Protein AF-A0A775UCP3-F1 (afdb_monomer)

Sequence (81 aa):
MGEGSALPVGVPVPWPTATPPAGWLQCNGATFTKEQYPVLVRVYPTLRLPDLRGEFIRGWDGGRKVDTGRALLSFQEGTIV

Foldseek 3Di:
DDPPDPDAPLDDDDDPDPDDPPPDDDQQFDAADCVVPVRNCVVVVVSTGHRCVVHDDDDDCPPVPPDPPDDPSDDDDDDDD

InterPro domains:
  IPR011083 Phage tail collar 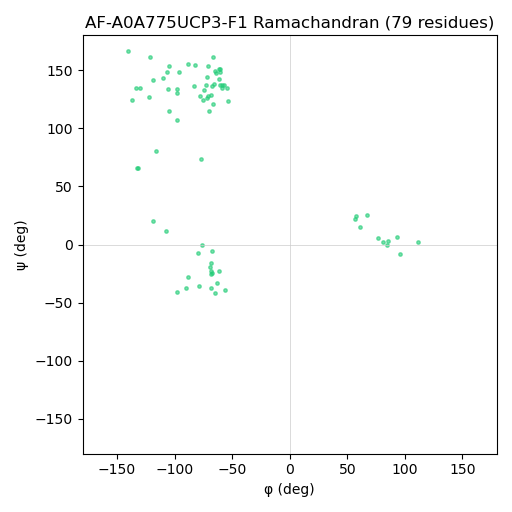domain [PF07484] (10-57)
  IPR037053 Phage tail collar domain superfamily [G3DSA:3.90.1340.10] (5-58)
  IPR051934 Bacteriophage Tail Fiber Structural Protein [PTHR35191] (3-76)

Mean predicted aligned error: 4.82 Å

Structure (mmCIF, N/CA/C/O backbone):
data_AF-A0A775UCP3-F1
#
_entry.id   AF-A0A775UCP3-F1
#
loop_
_atom_site.group_PDB
_atom_site.id
_atom_site.type_symbol
_atom_site.label_atom_id
_atom_site.label_alt_id
_atom_site.label_comp_id
_atom_site.label_asym_id
_atom_site.label_entity_id
_atom_site.label_seq_id
_atom_site.pdbx_PDB_ins_code
_atom_site.Cartn_x
_atom_site.Cartn_y
_atom_site.Cartn_z
_atom_site.occupancy
_atom_site.B_iso_or_equiv
_atom_site.auth_seq_id
_atom_site.auth_comp_id
_atom_site.auth_asym_id
_atom_site.auth_atom_id
_atom_site.pdbx_PDB_model_num
ATOM 1 N N . MET A 1 1 ? -7.850 11.043 6.169 1.00 53.03 1 MET A N 1
ATOM 2 C CA . MET A 1 1 ? -6.959 11.849 5.308 1.00 53.03 1 MET A CA 1
ATOM 3 C C . MET A 1 1 ? -6.797 13.185 5.979 1.00 53.03 1 MET A C 1
ATOM 5 O O . MET A 1 1 ? -7.793 13.878 6.106 1.00 53.03 1 MET A O 1
ATOM 9 N N . GLY A 1 2 ? -5.613 13.490 6.502 1.00 46.97 2 GLY A N 1
ATOM 10 C CA . GLY A 1 2 ? -5.344 14.838 6.994 1.00 46.97 2 GLY A CA 1
ATOM 11 C C . GLY A 1 2 ? -5.208 15.776 5.801 1.00 46.97 2 GLY A C 1
ATOM 12 O O . GLY A 1 2 ? -4.443 15.480 4.881 1.00 46.97 2 GLY A O 1
ATOM 13 N N . GLU A 1 3 ? -5.984 16.855 5.792 1.00 43.62 3 GLU A N 1
ATOM 14 C CA . GLU A 1 3 ? -5.837 17.946 4.833 1.00 43.62 3 GLU A CA 1
ATOM 15 C C . GLU A 1 3 ? -4.383 18.453 4.860 1.00 43.62 3 GLU A C 1
ATOM 17 O O . GLU A 1 3 ? -3.860 18.779 5.923 1.00 43.62 3 GLU A O 1
ATOM 22 N N . GLY A 1 4 ? -3.702 18.452 3.707 1.00 54.84 4 GLY A N 1
ATOM 23 C CA . GLY A 1 4 ? -2.351 19.018 3.557 1.00 54.84 4 GLY A CA 1
ATOM 24 C C . GLY A 1 4 ? -1.192 18.041 3.307 1.00 54.84 4 GLY A C 1
ATOM 25 O O . GLY A 1 4 ? -0.057 18.493 3.175 1.00 54.84 4 GLY A O 1
ATOM 26 N N . SER A 1 5 ? -1.416 16.726 3.195 1.00 60.44 5 SER A N 1
ATOM 27 C CA . SER A 1 5 ? -0.345 15.824 2.732 1.00 60.44 5 SER A CA 1
ATOM 28 C C . SER A 1 5 ? -0.176 15.913 1.209 1.00 60.44 5 SER A C 1
ATOM 30 O O . SER A 1 5 ? -1.138 15.726 0.470 1.00 60.44 5 SER A O 1
ATOM 32 N N . ALA A 1 6 ? 1.052 16.151 0.733 1.00 77.44 6 ALA A N 1
ATOM 33 C CA . ALA A 1 6 ? 1.398 16.162 -0.696 1.00 77.44 6 ALA A CA 1
ATOM 34 C C . ALA A 1 6 ? 1.293 14.778 -1.373 1.00 77.44 6 ALA A C 1
ATOM 36 O O . ALA A 1 6 ? 1.491 14.662 -2.582 1.00 77.44 6 ALA A O 1
ATOM 37 N N . LEU A 1 7 ? 1.022 13.719 -0.604 1.00 85.44 7 LEU A N 1
ATOM 38 C CA . LEU A 1 7 ? 0.997 12.347 -1.092 1.00 85.44 7 LEU A CA 1
ATOM 39 C C . LEU A 1 7 ? -0.433 11.896 -1.403 1.00 85.44 7 LEU A C 1
ATOM 41 O O . LEU A 1 7 ? -1.335 12.091 -0.581 1.00 85.44 7 LEU A O 1
ATOM 45 N N . PRO A 1 8 ? -0.659 11.250 -2.562 1.00 89.50 8 PRO A N 1
ATOM 46 C CA . PRO A 1 8 ? -1.956 10.678 -2.861 1.00 89.50 8 PRO A CA 1
ATOM 47 C C . PRO A 1 8 ? -2.274 9.546 -1.883 1.00 89.50 8 PRO A C 1
ATOM 49 O O . PRO A 1 8 ? -1.406 8.827 -1.383 1.00 89.50 8 PRO A O 1
ATOM 52 N N . VAL A 1 9 ? -3.564 9.377 -1.622 1.00 91.44 9 VAL A N 1
ATOM 53 C CA . VAL A 1 9 ? -4.078 8.322 -0.750 1.00 91.44 9 VAL A CA 1
ATOM 54 C C . VAL A 1 9 ? -3.640 6.959 -1.255 1.00 91.44 9 VAL A C 1
ATOM 56 O O . VAL A 1 9 ? -3.772 6.662 -2.437 1.00 91.44 9 VAL A O 1
ATOM 59 N N . GLY A 1 10 ? -3.223 6.101 -0.328 1.00 91.69 10 GLY A N 1
ATOM 60 C CA . GLY A 1 10 ? -2.901 4.705 -0.607 1.00 91.69 10 GLY A CA 1
ATOM 61 C C . GLY A 1 10 ? -1.417 4.458 -0.850 1.00 91.69 10 GLY A C 1
ATOM 62 O O . GLY A 1 10 ? -1.016 3.297 -0.867 1.00 91.69 10 GLY A O 1
ATOM 63 N N . VAL A 1 11 ? -0.601 5.512 -0.959 1.00 92.56 11 VAL A N 1
ATOM 64 C CA . VAL A 1 11 ? 0.861 5.399 -1.006 1.00 92.56 11 VAL A CA 1
ATOM 65 C C . VAL A 1 11 ? 1.387 4.886 0.340 1.00 92.56 11 VAL A C 1
ATOM 67 O O . VAL A 1 11 ? 1.174 5.547 1.360 1.00 92.56 11 VAL A O 1
ATOM 70 N N . PRO A 1 12 ? 2.092 3.740 0.373 1.00 93.38 12 PRO A N 1
ATOM 71 C CA . PRO A 1 12 ? 2.837 3.322 1.552 1.00 93.38 12 PRO A CA 1
ATOM 72 C C . PRO A 1 12 ? 4.029 4.260 1.768 1.00 93.38 12 PRO A C 1
ATOM 74 O O . PRO A 1 12 ? 4.817 4.488 0.851 1.00 93.38 12 PRO A O 1
ATOM 77 N N . VAL A 1 13 ? 4.171 4.794 2.981 1.00 93.00 13 VAL A N 1
ATOM 78 C CA . VAL A 1 13 ? 5.271 5.694 3.354 1.00 93.00 13 VAL A CA 1
ATOM 79 C C . VAL A 1 13 ? 6.020 5.092 4.539 1.00 93.00 13 VAL A C 1
ATOM 81 O O . VAL A 1 13 ? 5.377 4.767 5.541 1.00 93.00 13 VAL A O 1
ATOM 84 N N . PRO A 1 14 ? 7.355 4.939 4.464 1.00 93.31 14 PRO A N 1
ATOM 85 C CA . PRO A 1 14 ? 8.155 4.539 5.613 1.00 93.31 14 PRO A CA 1
ATOM 86 C C . PRO A 1 14 ? 7.994 5.531 6.766 1.00 93.31 14 PRO A C 1
ATOM 88 O O . PRO A 1 14 ? 8.063 6.745 6.569 1.00 93.31 14 PRO A O 1
ATOM 91 N N . TRP A 1 15 ? 7.805 5.014 7.977 1.00 93.62 15 TRP A N 1
ATOM 92 C CA . TRP A 1 15 ? 7.611 5.822 9.177 1.00 93.62 15 TRP A CA 1
ATOM 93 C C . TRP A 1 15 ? 8.550 5.341 10.294 1.00 93.62 15 TRP A C 1
ATOM 95 O O . TRP A 1 15 ? 8.671 4.130 10.484 1.00 93.62 15 TRP A O 1
ATOM 105 N N . PRO A 1 16 ? 9.238 6.243 11.024 1.00 95.38 16 PRO A N 1
ATOM 106 C CA . PRO A 1 16 ? 10.307 5.852 11.945 1.00 95.38 16 PRO A CA 1
ATOM 107 C C . PRO A 1 16 ? 9.821 5.324 13.304 1.00 95.38 16 PRO A C 1
ATOM 109 O O . PRO A 1 16 ? 10.645 4.874 14.096 1.00 95.38 16 PRO A O 1
ATOM 112 N N . THR A 1 17 ? 8.520 5.386 13.614 1.00 94.94 17 THR A N 1
ATOM 113 C CA . THR A 1 17 ? 7.974 4.908 14.898 1.00 94.94 17 THR A CA 1
ATOM 114 C C . THR A 1 17 ? 6.916 3.821 14.708 1.00 94.94 17 THR A C 1
ATOM 116 O O . THR A 1 17 ? 6.338 3.669 13.634 1.00 94.94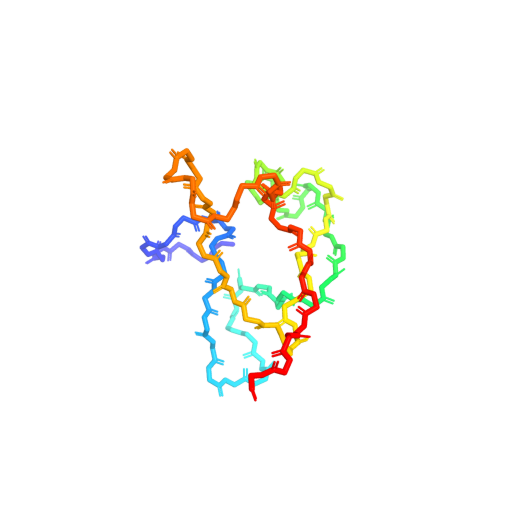 17 THR A O 1
ATOM 119 N N . ALA A 1 18 ? 6.643 3.055 15.768 1.00 92.75 18 ALA A N 1
ATOM 120 C CA . ALA A 1 18 ? 5.652 1.975 15.734 1.00 92.75 18 ALA A CA 1
ATOM 121 C C . ALA A 1 18 ? 4.203 2.475 15.570 1.00 92.75 18 ALA A C 1
ATOM 123 O O . ALA A 1 18 ? 3.352 1.735 15.084 1.00 92.75 18 ALA A O 1
ATOM 124 N N . THR A 1 19 ? 3.928 3.723 15.963 1.00 92.75 19 THR A N 1
ATOM 125 C CA . THR A 1 19 ? 2.593 4.326 15.904 1.00 92.75 19 THR A CA 1
ATOM 126 C C . THR A 1 19 ? 2.523 5.308 14.733 1.00 92.75 19 THR A C 1
ATOM 128 O O . THR A 1 19 ? 3.208 6.336 14.773 1.00 92.75 19 THR A O 1
ATOM 131 N N . PRO A 1 20 ? 1.699 5.039 13.702 1.00 91.81 20 PRO A N 1
ATOM 132 C CA . PRO A 1 20 ? 1.475 5.987 12.620 1.00 91.81 20 PRO A CA 1
ATOM 133 C C . PRO A 1 20 ? 0.878 7.305 13.138 1.00 91.81 20 PRO A C 1
ATOM 135 O O . PRO A 1 20 ? 0.135 7.300 14.125 1.00 91.81 20 PRO A O 1
ATOM 138 N N . PRO A 1 21 ? 1.148 8.438 12.472 1.00 90.62 21 PRO A N 1
ATOM 139 C CA . PRO A 1 21 ? 0.515 9.701 12.817 1.00 90.62 21 PRO A CA 1
ATOM 140 C C . PRO A 1 21 ? -0.991 9.655 12.517 1.00 90.62 21 PRO A C 1
ATOM 142 O O . PRO A 1 21 ? -1.475 8.826 11.741 1.00 90.62 21 PRO A O 1
ATOM 145 N N . ALA A 1 22 ? -1.752 10.571 13.118 1.00 88.69 22 ALA A N 1
ATOM 146 C CA . ALA A 1 22 ? -3.198 10.631 12.931 1.00 88.69 22 ALA A CA 1
ATOM 147 C C . ALA A 1 22 ? -3.580 10.708 11.439 1.00 88.69 22 ALA A C 1
ATOM 149 O O . ALA A 1 22 ? -2.997 11.461 10.658 1.00 88.69 22 ALA A O 1
ATOM 150 N N . GLY A 1 23 ? -4.577 9.915 11.041 1.00 86.25 23 GLY A N 1
ATOM 151 C CA . GLY A 1 23 ? -5.049 9.848 9.656 1.00 86.25 23 GLY A CA 1
ATOM 152 C C . GLY A 1 23 ? -4.263 8.904 8.740 1.00 86.25 23 GLY A C 1
ATOM 153 O O . GLY A 1 23 ? -4.661 8.771 7.580 1.00 86.25 23 GLY A O 1
ATOM 154 N N . TRP A 1 24 ? -3.222 8.238 9.249 1.00 90.88 24 TRP A N 1
ATOM 155 C CA . TRP A 1 24 ? -2.486 7.173 8.567 1.00 90.88 24 TRP A CA 1
ATOM 156 C C . TRP A 1 24 ? -2.838 5.800 9.135 1.00 90.88 24 TRP A C 1
ATOM 158 O O . TRP A 1 24 ? -3.225 5.665 10.294 1.00 90.88 24 TRP A O 1
ATOM 168 N N . LEU A 1 25 ? -2.695 4.775 8.299 1.00 94.50 25 LEU A N 1
ATOM 169 C CA . LEU A 1 25 ? -2.920 3.381 8.663 1.00 94.50 25 LEU A CA 1
ATOM 170 C C . LEU A 1 25 ? -1.623 2.596 8.487 1.00 94.50 25 LEU A C 1
ATOM 172 O O . LEU A 1 25 ? -0.884 2.815 7.527 1.00 94.50 25 LEU A O 1
ATOM 176 N N . GLN A 1 26 ? -1.360 1.659 9.394 1.00 95.75 26 GLN A N 1
ATOM 177 C CA . GLN A 1 26 ? -0.235 0.744 9.250 1.00 95.75 26 GLN A CA 1
ATOM 178 C C . GLN A 1 26 ? -0.548 -0.310 8.178 1.00 95.75 26 GLN A C 1
ATOM 180 O O . GLN A 1 26 ? -1.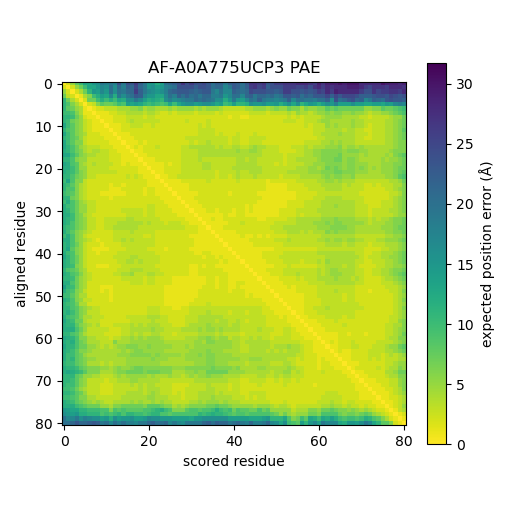603 -0.937 8.215 1.00 95.75 26 GLN A O 1
ATOM 185 N N . CYS A 1 27 ? 0.386 -0.555 7.257 1.00 96.44 27 CYS A N 1
ATOM 186 C CA . CYS A 1 27 ? 0.291 -1.638 6.271 1.00 96.44 27 CYS A CA 1
ATOM 187 C C . CYS A 1 27 ? 0.619 -2.996 6.920 1.00 96.44 27 CYS A C 1
ATOM 189 O O . CYS A 1 27 ? 1.709 -3.534 6.745 1.00 96.44 27 CYS A O 1
ATOM 191 N N . ASN A 1 28 ? -0.305 -3.509 7.730 1.00 96.88 28 ASN A N 1
ATOM 192 C CA . ASN A 1 28 ? -0.169 -4.747 8.509 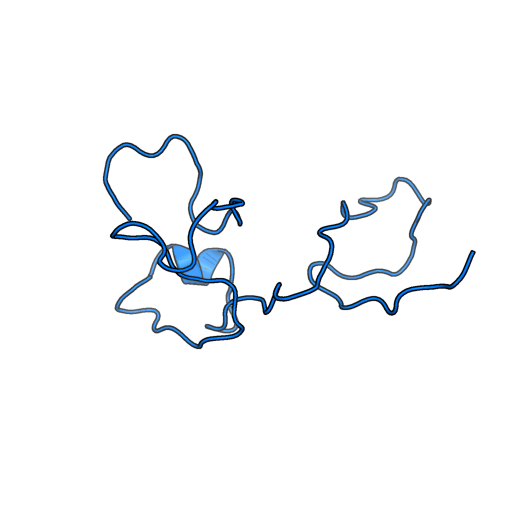1.00 96.88 28 ASN A CA 1
ATOM 193 C C . ASN A 1 28 ? -1.210 -5.813 8.118 1.00 96.88 28 ASN A C 1
ATOM 195 O O . ASN A 1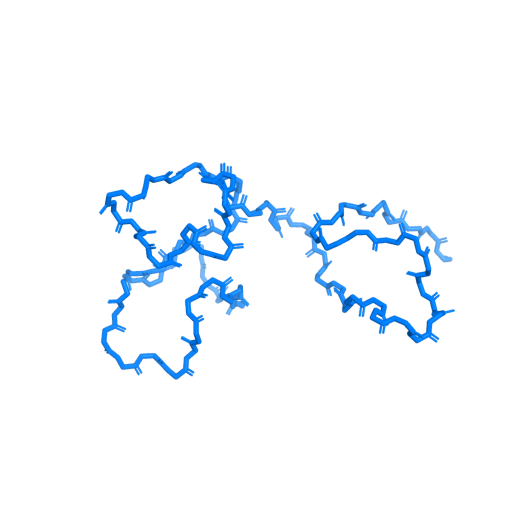 28 ? -1.539 -6.686 8.921 1.00 96.88 28 ASN A O 1
ATOM 199 N N . GLY A 1 29 ? -1.797 -5.700 6.923 1.00 96.56 29 GLY A N 1
ATOM 200 C CA . GLY A 1 29 ? -2.860 -6.601 6.484 1.00 96.56 29 GLY A CA 1
ATOM 201 C C . GLY A 1 29 ? -4.240 -6.325 7.093 1.00 96.56 29 GLY A C 1
ATOM 202 O O . GLY A 1 29 ? -5.155 -7.111 6.861 1.00 96.56 29 GLY A O 1
ATOM 203 N N . ALA A 1 30 ? -4.432 -5.259 7.877 1.00 97.00 30 ALA A N 1
ATOM 204 C CA . ALA A 1 30 ? -5.739 -4.955 8.456 1.00 97.00 30 ALA A CA 1
ATOM 205 C C . ALA A 1 30 ? -6.815 -4.707 7.384 1.00 97.00 30 ALA A C 1
ATOM 207 O O . ALA A 1 30 ? -6.547 -4.190 6.293 1.00 97.00 30 ALA A O 1
ATOM 208 N N . THR A 1 31 ? -8.052 -5.069 7.716 1.00 97.62 31 THR A N 1
ATOM 209 C CA . THR A 1 31 ? -9.230 -4.703 6.930 1.00 97.62 31 THR A CA 1
ATOM 210 C C . THR A 1 31 ? -9.694 -3.295 7.284 1.00 97.62 31 THR A C 1
ATOM 212 O O . THR A 1 31 ? -9.446 -2.792 8.380 1.00 97.62 31 THR A O 1
ATOM 215 N N . PHE A 1 32 ? -10.371 -2.648 6.344 1.00 95.94 32 PHE A N 1
ATOM 216 C CA . PHE A 1 32 ? -10.967 -1.330 6.528 1.00 95.94 32 PHE A CA 1
ATOM 217 C C . PHE A 1 32 ? -12.330 -1.268 5.838 1.00 95.94 32 PHE A C 1
ATOM 219 O O . PHE A 1 32 ? -12.670 -2.134 5.036 1.00 95.94 32 PHE A O 1
ATOM 226 N N . THR A 1 33 ? -13.125 -0.242 6.136 1.00 96.50 33 THR A N 1
ATOM 227 C CA . THR A 1 33 ? -14.454 -0.078 5.536 1.00 96.50 33 THR A CA 1
ATOM 228 C C . THR A 1 33 ? -14.475 1.050 4.512 1.00 96.50 33 THR A C 1
ATOM 230 O O . THR A 1 33 ? -13.753 2.048 4.628 1.00 96.50 33 THR A O 1
ATOM 233 N N . LYS A 1 34 ? -15.319 0.901 3.487 1.00 94.38 34 LYS A N 1
ATOM 234 C CA . LYS A 1 34 ? -15.509 1.922 2.448 1.00 94.38 34 LYS A CA 1
ATOM 235 C C . LYS A 1 34 ? -16.088 3.206 3.037 1.00 94.38 34 LYS A C 1
ATOM 237 O O . LYS A 1 34 ? -15.756 4.287 2.566 1.00 94.38 34 LYS A O 1
ATOM 242 N N . GLU A 1 35 ? -16.923 3.085 4.060 1.00 95.88 35 GLU A N 1
ATOM 243 C CA . GLU A 1 35 ? -17.592 4.197 4.730 1.00 95.88 35 GLU A CA 1
ATOM 244 C C . GLU A 1 35 ? -16.572 5.096 5.436 1.00 95.88 35 GLU A C 1
ATOM 246 O O . GLU A 1 35 ? -16.658 6.317 5.336 1.00 95.88 35 GLU A O 1
ATOM 251 N N . GLN A 1 36 ? -15.569 4.503 6.096 1.00 93.00 36 GLN A N 1
ATOM 252 C CA . GLN A 1 36 ? -14.498 5.257 6.752 1.00 93.00 36 GLN A CA 1
ATOM 253 C C . GLN A 1 36 ? -13.437 5.757 5.763 1.00 93.00 36 GLN A C 1
ATOM 255 O O . GLN A 1 36 ? -12.899 6.851 5.940 1.00 93.00 36 GLN A O 1
ATOM 260 N N . TYR A 1 37 ? -13.127 4.979 4.718 1.00 94.50 37 TYR A N 1
ATOM 261 C CA . TYR A 1 37 ? -12.040 5.287 3.781 1.00 94.50 37 TYR A CA 1
ATOM 262 C C . TYR A 1 37 ? -12.466 5.163 2.301 1.00 94.50 37 TYR A C 1
ATOM 264 O O . TYR A 1 37 ? -11.916 4.347 1.550 1.00 94.50 37 TYR A O 1
ATOM 272 N N . PRO A 1 38 ? -13.392 6.016 1.819 1.00 94.31 38 PRO A N 1
ATOM 273 C CA . PRO A 1 38 ? -13.998 5.889 0.486 1.00 94.31 38 PRO A CA 1
ATOM 274 C C . PRO A 1 38 ? -13.030 6.155 -0.672 1.00 94.31 38 PRO A C 1
ATOM 276 O O . PRO A 1 38 ? -13.242 5.689 -1.789 1.00 94.31 38 PRO A O 1
ATOM 279 N N . VAL A 1 39 ? -11.951 6.899 -0.430 1.00 94.25 39 VAL A N 1
ATOM 280 C CA . VAL A 1 39 ? -10.907 7.129 -1.438 1.00 94.25 39 VAL A CA 1
ATOM 281 C C . VAL A 1 39 ? -9.843 6.023 -1.389 1.00 94.25 39 VAL A C 1
ATOM 283 O O . VAL A 1 39 ? -9.295 5.675 -2.429 1.00 94.25 39 VAL A O 1
ATOM 286 N N . LEU A 1 40 ? -9.612 5.394 -0.228 1.00 94.88 40 LEU A N 1
ATOM 287 C CA . LEU A 1 40 ? -8.648 4.294 -0.093 1.00 94.88 40 LEU A CA 1
ATOM 288 C C . LEU A 1 40 ? -9.105 3.036 -0.837 1.00 94.88 40 LEU A C 1
ATOM 290 O O . LEU A 1 40 ? -8.285 2.386 -1.476 1.00 94.88 40 LEU A O 1
ATOM 294 N N . VAL A 1 41 ? -10.409 2.730 -0.833 1.00 95.94 41 VAL A N 1
ATOM 295 C CA . VAL A 1 41 ? -10.952 1.578 -1.581 1.00 95.94 41 VAL A CA 1
ATOM 296 C C . VAL A 1 41 ? -10.731 1.692 -3.093 1.00 95.94 41 VAL A C 1
ATOM 298 O O . VAL A 1 41 ? -10.697 0.683 -3.787 1.00 95.94 41 VAL A O 1
ATOM 301 N N . ARG A 1 42 ? -10.536 2.907 -3.627 1.00 94.50 42 ARG A N 1
ATOM 302 C CA . ARG A 1 42 ? -10.217 3.094 -5.054 1.00 94.50 42 ARG A CA 1
ATOM 303 C C . ARG A 1 42 ? -8.824 2.557 -5.396 1.00 94.50 42 ARG A C 1
ATOM 305 O O . ARG A 1 42 ? -8.594 2.194 -6.541 1.00 94.50 42 ARG A O 1
ATOM 312 N N . VAL A 1 43 ? -7.924 2.507 -4.410 1.00 94.25 43 VAL A N 1
ATOM 313 C CA . VAL A 1 43 ? -6.549 2.001 -4.543 1.00 94.25 43 VAL A CA 1
ATOM 314 C C . VAL A 1 43 ? -6.441 0.555 -4.054 1.00 94.25 43 VAL A C 1
ATOM 316 O O . VAL A 1 43 ? -5.808 -0.266 -4.709 1.00 94.25 43 VAL A O 1
ATOM 319 N N . TYR A 1 44 ? -7.110 0.220 -2.947 1.00 95.19 44 TYR A N 1
ATOM 320 C CA . TYR A 1 44 ? -7.173 -1.130 -2.381 1.00 95.19 44 TYR A CA 1
ATOM 321 C C . TYR A 1 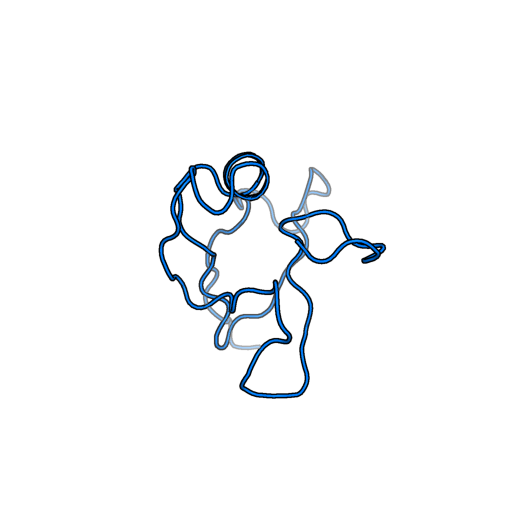44 ? -8.620 -1.660 -2.405 1.00 95.19 44 TYR A C 1
ATOM 323 O O . TYR A 1 44 ? -9.317 -1.617 -1.386 1.00 95.19 44 TYR A O 1
ATOM 331 N N . PRO A 1 45 ? -9.107 -2.168 -3.555 1.00 95.25 45 PRO A N 1
ATOM 332 C CA . PRO A 1 45 ? -10.510 -2.562 -3.726 1.00 95.25 45 PRO A CA 1
ATOM 333 C C . PRO A 1 45 ? -10.917 -3.790 -2.902 1.00 95.25 45 PRO A C 1
ATOM 335 O O . PRO A 1 45 ? -12.103 -4.025 -2.696 1.00 95.25 45 PRO A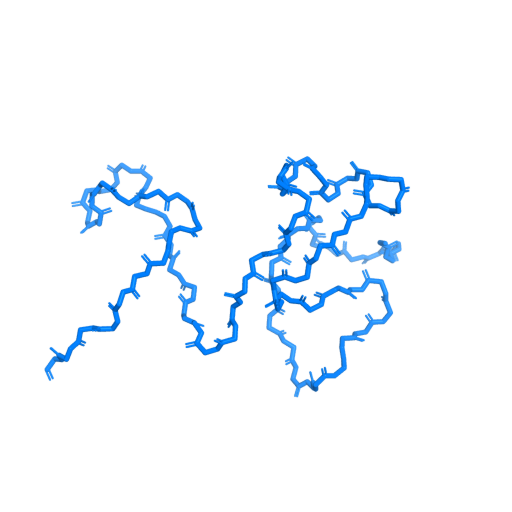 O 1
ATOM 338 N N . THR A 1 46 ? -9.949 -4.551 -2.389 1.00 95.69 46 THR A N 1
ATOM 339 C CA . THR A 1 46 ? -10.171 -5.717 -1.522 1.00 95.69 46 THR A CA 1
ATOM 340 C C . THR A 1 46 ? -10.541 -5.350 -0.084 1.00 95.69 46 THR A C 1
ATOM 342 O O . THR A 1 46 ? -10.733 -6.250 0.729 1.00 95.69 46 THR A O 1
ATOM 345 N N . LEU A 1 47 ? -10.619 -4.051 0.250 1.00 96.81 47 LEU A N 1
ATOM 346 C CA . LEU A 1 47 ? -10.883 -3.556 1.610 1.00 96.81 47 LEU A CA 1
ATOM 347 C C . LEU A 1 47 ? -9.864 -4.054 2.648 1.00 96.81 47 LEU A C 1
ATOM 349 O O . LEU A 1 47 ? -10.143 -4.124 3.846 1.00 96.81 47 LEU A O 1
ATOM 353 N N . ARG A 1 48 ? -8.662 -4.399 2.183 1.00 96.75 48 ARG A N 1
ATOM 354 C CA . ARG A 1 48 ? -7.554 -4.881 3.000 1.00 96.75 48 ARG A CA 1
ATOM 355 C C . ARG A 1 48 ? -6.280 -4.155 2.600 1.00 96.75 48 ARG A C 1
ATOM 357 O O . ARG A 1 48 ? -5.995 -4.003 1.414 1.00 96.75 48 ARG A O 1
ATOM 364 N N . LEU A 1 49 ? -5.528 -3.701 3.594 1.00 96.88 49 LEU A N 1
ATOM 365 C CA . LEU A 1 49 ? -4.197 -3.147 3.379 1.00 96.88 49 LEU A CA 1
ATOM 366 C C . LEU A 1 49 ? -3.217 -4.264 2.996 1.00 96.88 49 LEU A C 1
ATOM 368 O O . LEU A 1 49 ? -3.418 -5.411 3.407 1.00 96.88 49 LEU A O 1
ATOM 372 N N . PRO A 1 50 ? -2.138 -3.962 2.258 1.00 96.12 50 PRO A N 1
ATOM 373 C CA . PRO A 1 50 ? -1.029 -4.898 2.155 1.00 96.12 50 PRO A CA 1
ATOM 374 C C . PRO A 1 50 ? -0.426 -5.135 3.547 1.00 96.12 50 PRO A C 1
ATOM 376 O O . PRO A 1 50 ? -0.480 -4.265 4.425 1.00 96.12 50 PRO A O 1
ATOM 379 N N . ASP A 1 51 ? 0.143 -6.316 3.755 1.00 96.38 51 ASP A N 1
ATOM 380 C CA . ASP A 1 51 ? 0.996 -6.583 4.908 1.00 96.38 51 ASP A CA 1
ATOM 381 C C . ASP A 1 51 ? 2.446 -6.434 4.460 1.00 96.38 51 ASP A C 1
ATOM 383 O O . ASP A 1 51 ? 2.931 -7.236 3.670 1.00 96.38 51 ASP A O 1
ATOM 387 N N . LEU A 1 52 ? 3.095 -5.351 4.886 1.00 96.00 52 LEU A N 1
ATOM 388 C CA . LEU A 1 52 ? 4.461 -5.009 4.478 1.00 96.00 52 LEU A CA 1
ATOM 389 C C . LEU A 1 52 ? 5.473 -5.228 5.610 1.00 96.00 52 LEU A C 1
ATOM 391 O O . LEU A 1 52 ? 6.610 -4.760 5.543 1.00 96.00 52 LEU A O 1
ATOM 395 N N . ARG A 1 53 ? 5.068 -5.893 6.695 1.00 95.44 53 ARG A N 1
ATOM 396 C CA . ARG A 1 53 ? 5.951 -6.152 7.834 1.00 95.44 53 ARG A CA 1
ATOM 397 C C . ARG A 1 53 ? 7.007 -7.181 7.434 1.00 95.44 53 ARG A C 1
ATOM 399 O O . ARG A 1 53 ? 6.675 -8.328 7.184 1.00 95.44 53 ARG A O 1
ATOM 406 N N . GLY A 1 54 ? 8.272 -6.764 7.418 1.00 93.62 54 GLY A N 1
ATOM 407 C CA . GLY A 1 54 ? 9.390 -7.616 6.994 1.00 93.62 54 GLY A CA 1
ATOM 408 C C . GLY A 1 54 ? 9.573 -7.708 5.476 1.00 93.62 54 GLY A C 1
ATOM 409 O O . GLY A 1 54 ? 10.486 -8.391 5.027 1.00 93.62 54 GLY A O 1
ATOM 410 N N . GLU A 1 55 ? 8.756 -6.994 4.698 1.00 94.69 55 GLU A N 1
ATOM 411 C CA . GLU A 1 55 ? 8.787 -7.033 3.238 1.00 94.69 55 GLU A CA 1
ATOM 412 C C . GLU A 1 55 ? 9.612 -5.884 2.651 1.00 94.69 55 GLU A C 1
ATOM 414 O O . GLU A 1 55 ? 9.630 -4.764 3.170 1.00 94.69 55 GLU A O 1
ATOM 419 N N . PHE A 1 56 ? 10.238 -6.139 1.501 1.00 92.31 56 PHE A N 1
ATOM 420 C CA . PHE A 1 56 ? 10.826 -5.091 0.669 1.00 92.31 56 PHE A CA 1
ATOM 421 C C . PHE A 1 56 ? 9.865 -4.715 -0.458 1.00 92.31 56 PHE A C 1
ATOM 423 O O . PHE A 1 56 ? 9.400 -5.571 -1.210 1.00 92.31 56 PHE A O 1
ATOM 430 N N . ILE A 1 57 ? 9.610 -3.416 -0.629 1.00 93.12 57 ILE A N 1
ATOM 431 C CA . ILE A 1 57 ? 8.835 -2.929 -1.773 1.00 93.12 57 ILE A CA 1
ATOM 432 C C . ILE A 1 57 ? 9.715 -2.980 -3.022 1.00 93.12 57 ILE A C 1
ATOM 434 O O . ILE A 1 57 ? 10.785 -2.372 -3.077 1.00 93.12 57 ILE A O 1
ATOM 438 N N . ARG A 1 58 ? 9.226 -3.672 -4.050 1.00 92.25 58 ARG A N 1
ATOM 439 C CA . ARG A 1 58 ? 9.850 -3.759 -5.371 1.00 92.25 58 ARG A CA 1
ATOM 440 C C . ARG A 1 58 ? 9.022 -2.993 -6.400 1.00 92.25 58 ARG A C 1
ATOM 442 O O . ARG A 1 58 ? 7.794 -3.002 -6.357 1.00 92.25 58 ARG A O 1
ATOM 449 N N . GLY A 1 59 ? 9.703 -2.345 -7.344 1.00 93.12 59 GLY A N 1
ATOM 450 C CA . GLY A 1 59 ? 9.048 -1.718 -8.490 1.00 93.12 59 GLY A CA 1
ATOM 451 C C . GLY A 1 59 ? 8.387 -2.755 -9.399 1.00 93.12 59 GLY A C 1
ATOM 452 O O . GLY A 1 59 ? 8.965 -3.802 -9.679 1.00 93.12 59 GLY A O 1
ATOM 453 N N . TRP A 1 60 ? 7.183 -2.455 -9.878 1.00 94.81 60 TRP A N 1
ATOM 454 C CA . TRP A 1 60 ? 6.512 -3.291 -10.870 1.00 94.81 60 TRP A CA 1
ATOM 455 C C . TRP A 1 60 ? 7.252 -3.236 -12.210 1.00 94.81 60 TRP A C 1
ATOM 457 O O . TRP A 1 60 ? 7.649 -2.157 -12.648 1.00 94.81 60 TRP A O 1
ATOM 467 N N . ASP A 1 61 ? 7.421 -4.390 -12.863 1.00 95.38 61 ASP A N 1
ATOM 468 C CA . ASP A 1 61 ? 8.170 -4.498 -14.121 1.00 95.38 61 ASP A CA 1
ATOM 469 C C . ASP A 1 61 ? 7.624 -3.580 -15.221 1.00 95.38 61 ASP A C 1
ATOM 471 O O . ASP A 1 61 ? 8.398 -2.991 -15.974 1.00 95.38 61 ASP A O 1
ATOM 475 N N . GLY A 1 62 ? 6.296 -3.449 -15.316 1.00 94.56 62 GLY A N 1
ATOM 476 C CA . GLY A 1 62 ? 5.650 -2.507 -16.231 1.00 94.56 62 GLY A CA 1
ATOM 477 C C . GLY A 1 62 ? 6.035 -2.675 -17.708 1.00 94.56 62 GLY A C 1
ATOM 478 O O . GLY A 1 62 ? 5.915 -1.720 -18.470 1.00 94.56 62 GLY A O 1
ATOM 479 N N . GLY A 1 63 ? 6.520 -3.852 -18.124 1.00 95.12 63 GLY A N 1
ATOM 480 C CA . GLY A 1 63 ? 6.947 -4.124 -19.498 1.00 95.12 63 GLY A CA 1
ATOM 481 C C . GLY A 1 63 ? 8.439 -3.904 -19.765 1.00 95.12 63 GLY A C 1
ATOM 482 O O . GLY A 1 63 ? 8.866 -4.035 -20.913 1.00 95.12 63 GLY A O 1
ATOM 483 N N . ARG A 1 64 ? 9.250 -3.616 -18.738 1.00 96.44 64 ARG A N 1
ATOM 484 C CA . ARG A 1 64 ? 10.716 -3.543 -18.850 1.00 96.44 64 ARG A CA 1
ATOM 485 C C . ARG A 1 64 ? 11.354 -4.917 -19.099 1.00 96.44 64 ARG A C 1
ATOM 487 O O . ARG A 1 64 ? 12.471 -4.967 -19.611 1.00 96.44 64 ARG A O 1
ATOM 494 N N . LYS A 1 65 ? 10.640 -6.009 -18.797 1.00 95.06 65 LYS A N 1
ATOM 495 C CA . LYS A 1 65 ? 11.057 -7.411 -18.994 1.00 95.06 65 LYS A CA 1
ATOM 496 C C . LYS A 1 65 ? 12.232 -7.860 -18.114 1.00 95.06 65 LYS A C 1
ATOM 498 O O . LYS A 1 65 ? 12.943 -8.794 -18.472 1.00 95.06 65 LYS A O 1
ATOM 503 N N . VAL A 1 66 ? 12.436 -7.218 -16.965 1.00 94.44 66 VAL A N 1
ATOM 504 C CA . VAL A 1 66 ? 13.427 -7.612 -15.947 1.00 94.44 66 VAL A CA 1
ATOM 505 C C . VAL A 1 66 ? 12.822 -8.589 -14.935 1.00 94.44 66 VAL A C 1
ATOM 507 O O . VAL A 1 66 ? 13.496 -9.527 -14.526 1.00 94.44 66 VAL A O 1
ATOM 510 N N . ASP A 1 67 ? 11.554 -8.405 -14.559 1.00 92.38 67 ASP A N 1
ATOM 511 C CA . ASP A 1 67 ? 10.834 -9.250 -13.591 1.00 92.38 67 ASP A CA 1
ATOM 512 C C . ASP A 1 67 ? 9.452 -9.631 -14.150 1.00 92.38 67 ASP A C 1
ATOM 514 O O . ASP A 1 67 ? 8.393 -9.172 -13.714 1.00 92.38 67 ASP A O 1
ATOM 518 N N . THR A 1 68 ? 9.479 -10.415 -15.230 1.00 93.12 68 THR A N 1
ATOM 519 C CA . THR A 1 68 ? 8.287 -10.737 -16.029 1.00 93.12 68 THR A CA 1
ATOM 520 C C . THR A 1 68 ? 7.349 -11.687 -15.280 1.00 93.12 68 THR A C 1
ATOM 522 O O . THR A 1 68 ? 7.786 -12.608 -14.597 1.00 93.12 68 THR A O 1
ATOM 525 N N . GLY A 1 69 ? 6.036 -11.505 -15.456 1.00 90.81 69 GLY A N 1
ATOM 526 C CA . GLY A 1 69 ? 5.011 -12.399 -14.902 1.00 90.81 69 GLY A CA 1
ATOM 527 C C . GLY A 1 69 ? 4.603 -12.089 -13.459 1.00 90.81 69 GLY A C 1
ATOM 528 O O . GLY A 1 69 ? 3.761 -12.793 -12.905 1.00 90.81 69 GLY A O 1
ATOM 529 N N . ARG A 1 70 ? 5.149 -11.030 -12.850 1.00 92.25 70 ARG A N 1
ATOM 530 C CA . ARG A 1 70 ? 4.743 -10.568 -11.517 1.00 92.25 70 ARG A CA 1
ATOM 531 C C . ARG A 1 70 ? 3.504 -9.678 -11.566 1.00 92.25 70 ARG A C 1
ATOM 533 O O . ARG A 1 70 ? 3.396 -8.768 -12.392 1.00 92.25 70 ARG A O 1
ATOM 540 N N . ALA A 1 71 ? 2.585 -9.929 -10.637 1.00 92.94 71 ALA A N 1
ATOM 541 C CA . ALA A 1 71 ? 1.410 -9.097 -10.423 1.00 92.94 71 ALA A CA 1
ATOM 5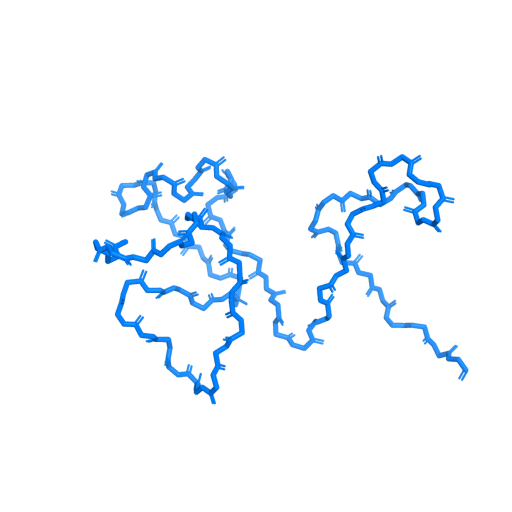42 C C . ALA A 1 71 ? 1.720 -7.969 -9.426 1.00 92.94 71 ALA A C 1
ATOM 544 O O . ALA A 1 71 ? 2.605 -8.086 -8.579 1.00 92.94 71 ALA A O 1
ATOM 545 N N . LEU A 1 72 ? 0.973 -6.866 -9.502 1.00 92.94 72 LEU A N 1
ATOM 546 C CA . LEU A 1 72 ? 1.043 -5.819 -8.483 1.00 92.94 72 LEU A CA 1
ATOM 547 C C . LEU A 1 72 ? 0.690 -6.397 -7.106 1.00 92.94 72 LEU A C 1
ATOM 549 O O . LEU A 1 72 ? -0.265 -7.161 -6.983 1.00 92.94 72 LEU A O 1
ATOM 553 N N . LEU A 1 73 ? 1.453 -5.999 -6.083 1.00 91.50 73 LEU A N 1
ATOM 554 C CA . LEU A 1 73 ? 1.295 -6.439 -4.689 1.00 91.50 73 LEU A CA 1
ATOM 555 C C . LEU A 1 73 ? 1.470 -7.954 -4.458 1.00 91.50 73 LEU A C 1
ATOM 557 O O . LEU A 1 73 ? 1.101 -8.447 -3.394 1.00 91.50 73 LEU A O 1
ATOM 561 N N . SER A 1 74 ? 2.027 -8.708 -5.414 1.00 92.75 74 SER A N 1
ATOM 562 C CA . SER A 1 74 ? 2.337 -10.122 -5.187 1.00 92.75 74 SER A CA 1
ATOM 563 C C . SER A 1 74 ? 3.537 -10.283 -4.259 1.00 92.75 74 SER A C 1
ATOM 565 O O . SER A 1 74 ? 4.554 -9.615 -4.449 1.00 92.75 74 SER A O 1
ATOM 567 N N . PHE A 1 75 ? 3.441 -11.225 -3.325 1.00 92.19 75 PHE A N 1
ATOM 568 C CA . PHE A 1 75 ? 4.568 -11.659 -2.508 1.00 92.19 75 PHE A CA 1
ATOM 569 C C . PHE A 1 75 ? 5.660 -12.322 -3.362 1.00 92.19 75 PHE A C 1
ATOM 571 O O . PHE A 1 75 ? 5.374 -12.986 -4.364 1.00 92.19 75 PHE A O 1
ATOM 578 N N . GLN A 1 76 ? 6.910 -12.161 -2.936 1.00 90.75 76 GLN A N 1
ATOM 579 C CA . GLN A 1 76 ? 8.059 -12.843 -3.510 1.00 90.75 76 GLN A CA 1
ATOM 580 C C . GLN A 1 76 ? 8.974 -13.324 -2.385 1.00 90.75 76 GLN A C 1
ATOM 582 O O . GLN A 1 76 ? 9.447 -12.519 -1.588 1.00 90.75 76 GLN A O 1
ATOM 587 N N . GLU A 1 77 ? 9.267 -14.625 -2.367 1.00 90.38 77 GLU A N 1
ATOM 588 C CA . GLU A 1 77 ? 10.240 -15.187 -1.431 1.00 90.38 77 GLU A CA 1
ATOM 589 C C . GLU A 1 77 ? 11.634 -14.593 -1.654 1.00 90.38 77 GLU A C 1
ATOM 591 O O . GLU A 1 77 ? 12.073 -14.366 -2.790 1.00 90.38 77 GLU A O 1
ATOM 596 N N . GLY A 1 78 ? 12.346 -14.371 -0.549 1.00 84.12 78 GLY A N 1
ATOM 597 C CA . GLY A 1 78 ? 13.758 -14.024 -0.591 1.00 84.12 78 GLY A CA 1
ATOM 598 C C . GLY A 1 78 ? 14.555 -15.136 -1.267 1.00 84.12 78 GLY A C 1
ATOM 599 O O . GLY A 1 78 ? 14.333 -16.319 -1.023 1.00 84.12 78 GLY A O 1
ATOM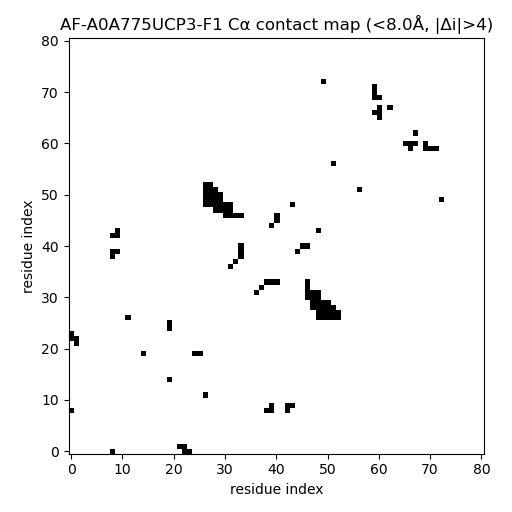 600 N N . THR A 1 79 ? 15.493 -14.761 -2.129 1.00 82.19 79 THR A N 1
ATOM 601 C CA . THR A 1 79 ? 16.456 -15.699 -2.712 1.00 82.19 79 THR A CA 1
ATOM 602 C C . THR A 1 79 ? 17.802 -15.467 -2.043 1.00 82.19 79 THR A C 1
ATOM 604 O O . THR A 1 79 ? 18.215 -14.319 -1.879 1.00 82.19 79 THR A O 1
ATOM 607 N N . ILE A 1 80 ? 18.472 -16.544 -1.637 1.00 81.81 80 ILE A N 1
ATOM 608 C CA . ILE A 1 80 ? 19.859 -16.472 -1.176 1.00 81.81 80 ILE A CA 1
ATOM 609 C C . ILE A 1 80 ? 20.738 -16.188 -2.396 1.00 81.81 80 ILE A C 1
ATOM 611 O O . ILE A 1 80 ? 20.627 -16.879 -3.409 1.00 81.81 80 ILE A O 1
ATOM 615 N N . VAL A 1 81 ? 21.573 -15.159 -2.284 1.00 67.19 81 VAL A N 1
ATOM 616 C CA . VAL A 1 81 ? 22.689 -14.888 -3.201 1.00 67.19 81 VAL A CA 1
ATOM 617 C C . VAL A 1 81 ? 23.965 -15.527 -2.687 1.00 67.19 81 VAL A C 1
ATOM 619 O O . VAL A 1 81 ? 24.152 -15.541 -1.449 1.00 67.19 81 VAL A O 1
#

pLDDT: mean 90.25, std 10.97, range [43.62, 97.62]

Nearest PDB structures (foldseek):
  2xgf-assembly1_C  TM=9.197E-01  e=1.044E-04  Tequatrovirus T4

Organism: Escherichia coli (NCBI:txid562)

Solvent-accessible surface area (backbone atoms only — not comparable to full-atom values): 5789 Å² total; per-residue (Å²): 112,61,90,85,63,95,65,67,81,75,66,89,72,95,67,100,58,96,70,68,59,88,66,58,76,75,52,66,44,48,71,60,54,56,89,83,35,63,70,40,35,78,71,33,76,81,38,41,44,61,63,49,80,94,58,80,94,74,84,76,43,90,82,73,68,82,54,73,92,68,58,89,94,58,87,75,82,88,75,92,129

Radius of gyration: 14.62 Å; Cα contacts (8 Å, |Δi|>4): 62; chains: 1; bounding box: 40×36×35 Å

Secondary structure (DSSP, 8-state):
--TT-SSPTT-----SSSSPPTT----BS-B--TTT-TTGGGT-TTSB--B-TTPPP----TTSSSSTTPPTT--------